Protein AF-A0A943XQ08-F1 (afdb_monomer_lite)

pLDDT: mean 91.24, std 6.82, range [48.66, 97.06]

Structure (mmCIF, N/CA/C/O backbone):
data_AF-A0A943XQ08-F1
#
_entry.id   AF-A0A943XQ08-F1
#
loop_
_atom_site.group_PDB
_atom_site.id
_atom_site.type_symbol
_atom_site.label_atom_id
_atom_site.label_alt_id
_atom_site.label_comp_id
_atom_site.label_asym_id
_atom_site.label_entity_id
_atom_site.label_seq_id
_atom_site.pdbx_PDB_ins_code
_atom_site.Cartn_x
_atom_site.Cartn_y
_atom_site.Cartn_z
_atom_site.occupancy
_atom_site.B_iso_or_equiv
_atom_site.auth_seq_id
_atom_site.auth_comp_id
_atom_site.auth_asym_id
_atom_site.auth_atom_id
_atom_site.pdbx_PDB_model_num
ATOM 1 N N . MET A 1 1 ? 4.035 9.424 11.239 1.00 79.06 1 MET A N 1
ATOM 2 C CA . MET A 1 1 ? 2.784 8.670 11.002 1.00 79.06 1 MET A CA 1
ATOM 3 C C . MET A 1 1 ? 1.845 8.907 12.170 1.00 79.06 1 MET A C 1
ATOM 5 O O . MET A 1 1 ? 2.323 8.972 13.298 1.00 79.06 1 MET A O 1
ATOM 9 N N . ILE A 1 2 ? 0.545 9.015 11.916 1.00 90.81 2 ILE A N 1
ATOM 10 C CA . ILE A 1 2 ? -0.483 9.252 12.936 1.00 90.81 2 ILE A CA 1
ATOM 11 C C . ILE A 1 2 ? -1.191 7.929 13.254 1.00 90.81 2 ILE A C 1
ATOM 13 O O . ILE A 1 2 ? -1.476 7.138 12.355 1.00 90.81 2 ILE A O 1
ATOM 17 N N . LYS A 1 3 ? -1.456 7.662 14.536 1.00 91.94 3 LYS A N 1
ATOM 18 C CA . LYS A 1 3 ? -2.214 6.473 14.940 1.00 91.94 3 LYS A CA 1
ATOM 19 C C . LYS A 1 3 ? -3.679 6.646 14.542 1.00 91.94 3 LYS A C 1
ATOM 21 O O . LYS A 1 3 ? -4.281 7.658 14.885 1.00 91.94 3 LYS A O 1
ATOM 26 N N . ILE A 1 4 ? -4.253 5.645 13.886 1.00 94.12 4 ILE A N 1
ATOM 27 C CA . ILE A 1 4 ? -5.677 5.575 13.545 1.00 94.12 4 ILE A CA 1
ATOM 28 C C . ILE A 1 4 ? -6.251 4.235 14.016 1.00 94.12 4 ILE A C 1
ATOM 30 O O . ILE A 1 4 ? -5.532 3.235 14.100 1.00 94.12 4 ILE A O 1
ATOM 34 N N . SER A 1 5 ? -7.535 4.195 14.370 1.00 91.75 5 SER A N 1
ATOM 35 C CA . SER A 1 5 ? -8.198 2.928 14.695 1.00 91.75 5 SER A CA 1
ATOM 36 C C . SER A 1 5 ? -8.616 2.178 13.428 1.00 91.75 5 SER A C 1
ATOM 38 O O . SER A 1 5 ? -8.962 2.786 12.418 1.00 91.75 5 SER A O 1
ATOM 40 N N . ALA A 1 6 ? -8.654 0.844 13.490 1.00 89.88 6 ALA A N 1
ATOM 41 C CA . ALA A 1 6 ? -9.169 0.026 12.390 1.00 89.88 6 ALA A CA 1
ATOM 42 C C . ALA A 1 6 ? -10.625 0.382 12.033 1.00 89.88 6 ALA A C 1
ATOM 44 O O . ALA A 1 6 ? -11.005 0.327 10.868 1.00 89.88 6 ALA A O 1
ATOM 45 N N . LYS A 1 7 ? -11.426 0.775 13.036 1.00 91.56 7 LYS A N 1
ATOM 46 C CA . LYS A 1 7 ? -12.802 1.239 12.841 1.00 91.56 7 LYS A CA 1
ATOM 47 C C . LYS A 1 7 ? -12.842 2.500 11.973 1.00 91.56 7 LYS A C 1
ATOM 49 O O . LYS A 1 7 ? -13.515 2.489 10.953 1.00 91.56 7 LYS A O 1
ATOM 54 N N . GLN A 1 8 ? -12.051 3.519 12.314 1.00 93.81 8 GLN A N 1
ATOM 55 C CA . GLN A 1 8 ? -11.973 4.752 11.524 1.00 93.81 8 GLN A CA 1
ATOM 56 C C . GLN A 1 8 ? -11.499 4.491 10.093 1.00 93.81 8 GLN A C 1
ATOM 58 O O . GLN A 1 8 ? -12.051 5.058 9.164 1.00 93.81 8 GLN A O 1
ATOM 63 N N . VAL A 1 9 ? -10.519 3.605 9.885 1.00 92.44 9 VAL A N 1
ATOM 64 C CA . VAL A 1 9 ? -10.083 3.247 8.521 1.00 92.44 9 VAL A CA 1
ATOM 65 C C . VAL A 1 9 ? -11.250 2.650 7.722 1.00 92.44 9 VAL A C 1
ATOM 67 O O . VAL A 1 9 ? -11.487 3.066 6.594 1.00 92.44 9 VAL A O 1
ATOM 70 N N . LYS A 1 10 ? -12.011 1.723 8.316 1.00 92.19 10 LYS A N 1
ATOM 71 C CA . LYS A 1 10 ? -13.184 1.096 7.681 1.00 92.19 10 LYS A CA 1
ATOM 72 C C . LYS A 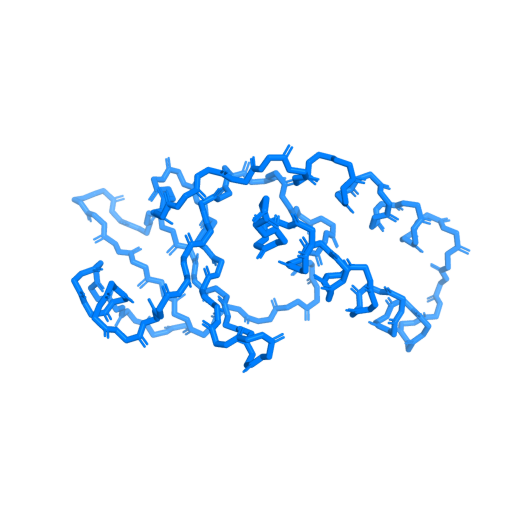1 10 ? -14.329 2.066 7.395 1.00 92.19 10 LYS A C 1
ATOM 74 O O . LYS A 1 10 ? -15.047 1.861 6.428 1.00 92.19 10 LYS A O 1
ATOM 79 N N . GLU A 1 11 ? -14.504 3.090 8.224 1.00 94.19 11 GLU A N 1
ATOM 80 C CA . GLU A 1 11 ? -15.536 4.118 8.033 1.00 94.19 11 GLU A CA 1
ATOM 81 C C . GLU A 1 11 ? -15.121 5.179 7.000 1.00 94.19 11 GLU A C 1
ATOM 83 O O . GLU A 1 11 ? -15.970 5.691 6.278 1.00 94.19 11 GLU A O 1
ATOM 88 N N . THR A 1 12 ? -13.826 5.500 6.907 1.00 93.69 12 THR A N 1
ATOM 89 C CA . THR A 1 12 ? -13.313 6.554 6.017 1.00 93.69 12 THR A CA 1
ATOM 90 C C . THR A 1 12 ? -13.068 6.072 4.588 1.00 93.69 12 THR A C 1
ATOM 92 O O . THR A 1 12 ? -13.315 6.818 3.642 1.00 93.69 12 THR A O 1
ATOM 95 N N . PHE A 1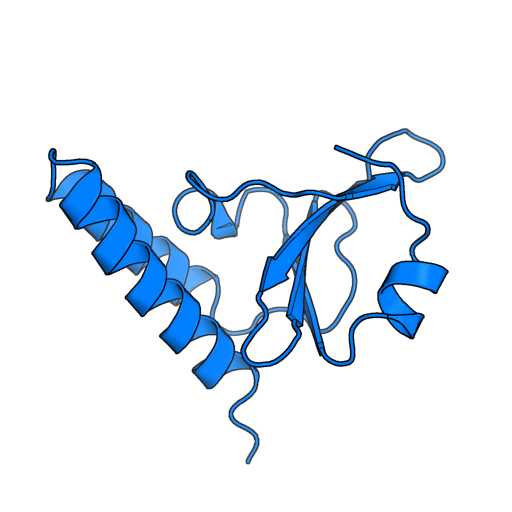 13 ? -12.529 4.862 4.410 1.00 94.06 13 PHE A N 1
ATOM 96 C CA . PHE A 1 13 ? -12.078 4.391 3.100 1.00 94.06 13 PHE A CA 1
ATOM 97 C C . PHE A 1 13 ? -13.073 3.386 2.511 1.00 94.06 13 PHE A C 1
AT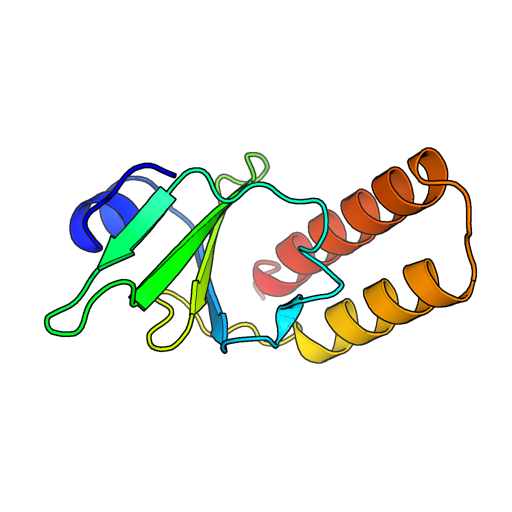OM 99 O O . PHE A 1 13 ? -13.227 2.299 3.069 1.00 94.06 13 PHE A O 1
ATOM 106 N N . PRO A 1 14 ? -13.704 3.689 1.359 1.00 92.19 14 PRO A N 1
ATOM 107 C CA . PRO A 1 14 ? -14.662 2.780 0.729 1.00 92.19 14 PRO A CA 1
ATOM 108 C C . PRO A 1 14 ? -13.988 1.515 0.189 1.00 92.19 14 PRO A C 1
ATOM 110 O O . PRO A 1 14 ? -14.628 0.476 0.052 1.00 92.19 14 PRO A O 1
ATOM 113 N N . ARG A 1 15 ? -12.689 1.597 -0.119 1.00 94.25 15 ARG A N 1
ATOM 114 C CA . ARG A 1 15 ? -11.875 0.483 -0.598 1.00 94.25 15 ARG A CA 1
ATOM 115 C C . ARG A 1 15 ? -10.669 0.319 0.304 1.00 94.25 15 ARG A C 1
ATOM 117 O O . ARG A 1 15 ? -9.924 1.271 0.541 1.00 94.25 15 ARG A O 1
ATOM 124 N N . ILE A 1 16 ? -10.475 -0.897 0.800 1.00 95.38 16 ILE A N 1
ATOM 125 C CA . ILE A 1 16 ? -9.337 -1.231 1.649 1.00 95.38 16 ILE A CA 1
ATOM 126 C C . ILE A 1 16 ? -8.710 -2.510 1.124 1.00 95.38 16 ILE A C 1
ATOM 128 O O . ILE A 1 16 ? -9.366 -3.551 1.082 1.00 95.38 16 ILE A O 1
ATOM 132 N N . LEU A 1 17 ? -7.439 -2.422 0.750 1.00 95.44 17 LEU A N 1
ATOM 133 C CA . LEU A 1 17 ? -6.652 -3.534 0.248 1.00 95.44 17 LEU A CA 1
ATOM 134 C C . LEU A 1 17 ? -5.678 -4.008 1.329 1.00 95.44 17 LEU A C 1
ATOM 136 O O . LEU A 1 17 ? -4.864 -3.231 1.828 1.00 95.44 17 LEU A O 1
ATOM 140 N N . ALA A 1 18 ? -5.755 -5.285 1.676 1.00 96.25 18 ALA A N 1
ATOM 141 C CA . ALA A 1 18 ? -4.864 -5.949 2.608 1.00 96.25 18 ALA A CA 1
ATOM 142 C C . ALA A 1 18 ? -3.665 -6.537 1.860 1.00 96.25 18 ALA A C 1
ATOM 144 O O . ALA A 1 18 ? -3.816 -7.380 0.970 1.00 96.25 18 ALA A O 1
ATOM 145 N N . VAL A 1 19 ? -2.468 -6.123 2.268 1.00 95.81 19 VAL A N 1
ATOM 146 C CA . VAL A 1 19 ? -1.196 -6.584 1.713 1.00 95.81 19 VAL A CA 1
ATOM 147 C C . VAL A 1 19 ? -0.306 -7.096 2.849 1.00 95.81 19 VAL A C 1
ATOM 149 O O . VAL A 1 19 ? -0.080 -6.370 3.820 1.00 95.81 19 VAL A O 1
ATOM 152 N N . PRO A 1 20 ? 0.208 -8.335 2.773 1.00 92.50 20 PRO A N 1
ATOM 153 C CA . PRO A 1 20 ? 1.094 -8.871 3.800 1.00 92.50 20 PRO A CA 1
ATOM 154 C C . PRO A 1 20 ? 2.364 -8.038 3.999 1.00 92.50 20 PRO A C 1
ATOM 156 O O . PRO A 1 20 ? 2.799 -7.290 3.119 1.00 92.50 20 PRO A O 1
ATOM 159 N N . TYR A 1 21 ? 2.985 -8.194 5.167 1.00 88.50 21 TYR A N 1
ATOM 160 C CA . TYR A 1 21 ? 4.266 -7.566 5.466 1.00 88.50 21 TYR A CA 1
ATOM 161 C C . TYR A 1 21 ? 5.305 -7.885 4.378 1.00 88.50 21 TYR A C 1
ATOM 163 O O . TYR A 1 21 ? 5.414 -9.021 3.926 1.00 88.50 21 TYR A O 1
ATOM 171 N N . CYS A 1 22 ? 6.038 -6.857 3.945 1.00 88.81 22 CYS A N 1
ATOM 172 C CA . CYS A 1 22 ? 7.021 -6.889 2.853 1.00 88.81 22 CYS A CA 1
ATOM 173 C C . CYS A 1 22 ? 6.521 -7.289 1.450 1.00 88.81 22 CYS A C 1
ATOM 175 O O . CYS A 1 22 ? 7.312 -7.213 0.517 1.00 88.81 22 CYS A O 1
ATOM 177 N N . ALA A 1 23 ? 5.243 -7.623 1.246 1.00 93.12 23 ALA A N 1
ATOM 178 C CA . ALA A 1 23 ? 4.759 -8.080 -0.064 1.00 93.12 23 ALA A CA 1
ATOM 179 C C . ALA A 1 23 ? 4.706 -6.980 -1.146 1.00 93.12 23 ALA A C 1
ATOM 181 O O . ALA A 1 23 ? 4.697 -7.292 -2.326 1.00 93.12 23 ALA A O 1
ATOM 182 N N . ALA A 1 24 ? 4.690 -5.698 -0.764 1.00 93.69 24 ALA A N 1
ATOM 183 C CA . ALA A 1 24 ? 4.689 -4.552 -1.686 1.00 93.69 24 ALA A CA 1
ATOM 184 C C . ALA A 1 24 ? 5.854 -3.583 -1.407 1.00 93.69 24 ALA A C 1
ATOM 186 O O . ALA A 1 24 ? 5.691 -2.359 -1.455 1.00 93.69 24 ALA A O 1
ATOM 187 N N . GLN A 1 25 ? 7.009 -4.113 -0.991 1.00 94.00 25 GLN A N 1
ATOM 188 C CA . GLN A 1 25 ? 8.132 -3.302 -0.523 1.00 94.00 25 GLN A CA 1
ATOM 189 C C . GLN A 1 25 ? 8.696 -2.404 -1.627 1.00 94.00 25 GLN A C 1
ATOM 191 O O . GLN A 1 25 ? 8.923 -1.222 -1.374 1.00 94.00 25 GLN A O 1
ATOM 196 N N . ASN A 1 26 ? 8.911 -2.932 -2.832 1.00 95.12 26 ASN A N 1
ATOM 197 C CA . ASN A 1 26 ? 9.411 -2.173 -3.977 1.00 95.12 26 ASN A CA 1
ATOM 198 C C . ASN A 1 26 ? 8.333 -1.250 -4.538 1.00 95.12 26 ASN A C 1
ATOM 200 O O . ASN A 1 26 ? 8.627 -0.103 -4.891 1.00 95.12 26 ASN A O 1
ATOM 204 N N . LEU A 1 27 ? 7.089 -1.728 -4.562 1.00 94.25 27 LEU A N 1
ATOM 205 C CA . LEU A 1 27 ? 5.937 -0.987 -5.057 1.00 94.25 27 LEU A CA 1
ATOM 206 C C . LEU A 1 27 ? 5.659 0.272 -4.221 1.00 94.25 27 LEU A C 1
ATOM 208 O O . LEU A 1 27 ? 5.366 1.332 -4.770 1.00 94.25 27 LEU A O 1
ATOM 212 N N . LEU A 1 28 ? 5.803 0.190 -2.895 1.00 93.38 28 LEU A N 1
ATOM 213 C CA . LEU A 1 28 ? 5.493 1.285 -1.967 1.00 93.38 28 LEU A CA 1
ATOM 214 C C . LEU A 1 28 ? 6.731 2.007 -1.413 1.00 93.38 28 LEU A C 1
ATOM 216 O O . LEU A 1 28 ? 6.589 2.875 -0.551 1.00 93.38 28 LEU A O 1
ATOM 220 N N . ARG A 1 29 ? 7.939 1.705 -1.905 1.00 89.75 29 ARG A N 1
ATOM 221 C CA . ARG A 1 29 ? 9.217 2.198 -1.351 1.00 89.75 29 ARG A CA 1
ATOM 222 C C . ARG A 1 29 ? 9.332 3.725 -1.256 1.00 89.75 29 ARG A C 1
ATOM 224 O O . ARG A 1 29 ? 9.939 4.226 -0.317 1.00 89.75 29 ARG A O 1
ATOM 231 N N . PHE A 1 30 ? 8.739 4.460 -2.198 1.00 88.12 30 PHE A N 1
ATOM 232 C CA . PHE A 1 30 ? 8.694 5.933 -2.200 1.00 88.12 30 PHE A CA 1
ATOM 233 C C . PHE A 1 30 ? 7.358 6.517 -1.739 1.00 88.12 30 PHE A C 1
ATOM 235 O O . PHE A 1 30 ? 7.109 7.717 -1.868 1.00 88.12 30 PHE A O 1
ATOM 242 N N . ARG A 1 31 ? 6.469 5.682 -1.205 1.00 90.12 31 ARG A N 1
ATOM 243 C CA . ARG A 1 31 ? 5.194 6.140 -0.675 1.00 90.12 31 ARG A CA 1
ATOM 244 C C . ARG A 1 31 ? 5.315 6.397 0.816 1.00 90.12 31 ARG A C 1
ATOM 246 O O . ARG A 1 31 ? 5.893 5.619 1.571 1.00 90.12 31 ARG A O 1
ATOM 253 N N . PHE A 1 32 ? 4.723 7.502 1.242 1.00 89.75 32 PHE A N 1
ATOM 254 C CA . PHE A 1 32 ? 4.546 7.792 2.651 1.00 89.75 32 PHE A CA 1
ATOM 255 C C . PHE A 1 32 ? 3.225 7.183 3.119 1.00 89.75 32 PHE A C 1
ATOM 257 O O . PHE A 1 32 ? 2.181 7.427 2.520 1.00 89.75 32 PHE A O 1
ATOM 264 N N . ALA A 1 33 ? 3.271 6.402 4.196 1.00 90.81 33 ALA A N 1
ATOM 265 C CA . ALA A 1 33 ? 2.075 5.949 4.891 1.00 90.81 33 ALA A CA 1
ATOM 266 C C . ALA A 1 33 ? 1.700 6.993 5.959 1.00 90.81 33 ALA A C 1
ATOM 268 O O . ALA A 1 33 ? 2.382 7.074 6.987 1.00 90.81 33 ALA A O 1
ATOM 269 N N . PRO A 1 34 ? 0.650 7.810 5.763 1.00 91.69 34 PRO A N 1
ATOM 270 C CA . PRO A 1 34 ? 0.276 8.831 6.739 1.00 91.69 34 PRO A CA 1
ATOM 271 C C . PRO A 1 34 ? -0.186 8.236 8.069 1.00 91.69 34 PRO A C 1
ATOM 273 O O . PRO A 1 34 ? 0.102 8.815 9.124 1.00 91.69 34 PRO A O 1
ATOM 276 N N . TYR A 1 35 ? -0.821 7.060 8.042 1.00 93.88 35 TYR A N 1
ATOM 277 C CA . TYR A 1 35 ? -1.418 6.453 9.227 1.00 93.88 35 TYR A CA 1
ATOM 278 C C . TYR A 1 35 ? -0.861 5.071 9.547 1.00 93.88 35 TYR A C 1
ATOM 280 O O . TYR A 1 35 ? -0.317 4.371 8.693 1.00 93.88 35 TYR A O 1
ATOM 288 N N . TYR A 1 36 ? -1.016 4.659 10.800 1.00 93.38 36 TYR A N 1
ATOM 289 C CA . TYR A 1 36 ? -0.822 3.275 11.217 1.00 93.38 36 TYR A CA 1
ATOM 290 C C . TYR A 1 36 ? -1.904 2.841 12.193 1.00 93.38 36 TYR A C 1
ATOM 292 O O . TYR A 1 36 ? -2.426 3.644 12.966 1.00 93.38 36 TYR A O 1
ATOM 300 N N . THR A 1 37 ? -2.177 1.545 12.195 1.00 90.75 37 THR A N 1
ATOM 301 C CA . THR A 1 37 ? -2.976 0.892 13.227 1.00 90.75 37 THR A CA 1
ATOM 302 C C . THR A 1 37 ? -2.054 0.179 14.211 1.00 90.75 37 THR A C 1
ATOM 304 O O . THR A 1 37 ? -0.922 -0.188 13.879 1.00 90.75 37 THR A O 1
ATOM 307 N N . ALA A 1 38 ? -2.504 0.060 15.458 1.00 87.94 38 ALA A N 1
ATOM 308 C CA . ALA A 1 38 ? -1.772 -0.631 16.508 1.00 87.94 38 ALA A CA 1
ATOM 309 C C . ALA A 1 38 ? -2.707 -1.575 17.261 1.00 87.94 38 ALA A C 1
ATOM 311 O O . ALA A 1 38 ? -3.839 -1.202 17.579 1.00 87.94 38 ALA A O 1
ATOM 312 N N . GLY A 1 39 ? -2.208 -2.773 17.540 1.00 79.62 39 GLY A N 1
ATOM 313 C CA . GLY A 1 39 ? -2.853 -3.804 18.341 1.00 79.62 39 GLY A CA 1
ATOM 314 C C . GLY A 1 39 ? -2.241 -3.881 19.738 1.00 79.62 39 GLY A C 1
ATOM 315 O O . GLY A 1 39 ? -1.515 -2.980 20.166 1.00 79.62 39 GLY A O 1
ATOM 316 N N . LYS A 1 40 ? -2.509 -4.983 20.448 1.00 76.25 40 LYS A N 1
ATOM 317 C CA . LYS A 1 40 ? -1.975 -5.215 21.804 1.00 76.25 40 LYS A CA 1
ATOM 318 C C . LYS A 1 40 ? -0.442 -5.184 21.859 1.00 76.25 40 LYS A C 1
ATOM 320 O O . LYS A 1 40 ? 0.108 -4.695 22.836 1.00 76.25 40 LYS A O 1
ATOM 325 N N . ASN A 1 41 ? 0.222 -5.642 20.797 1.00 73.81 41 ASN A N 1
ATOM 326 C CA . ASN A 1 41 ? 1.678 -5.816 20.747 1.00 73.81 41 ASN A CA 1
ATOM 327 C C . ASN A 1 41 ? 2.397 -4.712 19.946 1.00 73.81 41 ASN A C 1
ATOM 329 O O . ASN A 1 41 ? 3.525 -4.904 19.500 1.00 73.81 41 ASN A O 1
ATOM 333 N N . GLY A 1 42 ? 1.757 -3.555 19.743 1.00 78.69 42 GLY A N 1
ATOM 334 C CA . GLY A 1 42 ? 2.346 -2.422 19.024 1.00 78.69 42 GLY A CA 1
ATOM 335 C C . GLY A 1 42 ? 1.804 -2.245 17.605 1.00 78.69 42 GLY A C 1
ATOM 336 O O . GLY A 1 42 ? 0.640 -2.538 17.335 1.00 78.69 42 GLY A O 1
ATOM 337 N N . LYS A 1 43 ? 2.618 -1.673 16.707 1.00 78.31 43 LYS A N 1
ATOM 338 C CA . LYS A 1 43 ? 2.202 -1.321 15.339 1.00 78.31 43 LYS A CA 1
ATOM 339 C C . LYS A 1 43 ? 1.891 -2.585 14.537 1.00 78.31 43 LYS A C 1
ATOM 341 O O . LYS A 1 43 ? 2.774 -3.406 14.316 1.00 78.31 43 LYS A O 1
ATOM 346 N N . THR A 1 44 ? 0.657 -2.693 14.061 1.00 83.19 44 THR A N 1
ATOM 347 C CA . THR A 1 44 ? 0.177 -3.855 13.307 1.00 83.19 44 THR A CA 1
ATOM 348 C C . THR A 1 44 ? 0.312 -3.629 11.814 1.00 83.19 44 THR A C 1
ATOM 350 O O . THR A 1 44 ? 0.914 -4.457 11.130 1.00 83.19 44 THR A O 1
ATOM 353 N N . SER A 1 45 ? -0.168 -2.476 11.330 1.00 85.75 45 SER A N 1
ATOM 354 C CA . SER A 1 45 ? -0.188 -2.163 9.900 1.00 85.75 45 SER A CA 1
ATOM 355 C C . SER A 1 45 ? -0.011 -0.675 9.604 1.00 85.75 45 SER A C 1
ATOM 357 O O . SER A 1 45 ? -0.601 0.176 10.273 1.00 85.75 45 SER A O 1
ATOM 359 N N . GLY A 1 46 ? 0.792 -0.348 8.591 1.00 92.75 46 GLY A N 1
ATOM 360 C CA . GLY A 1 46 ? 0.815 0.961 7.943 1.00 92.75 46 GLY A CA 1
ATOM 361 C C . GLY A 1 46 ? -0.352 1.103 6.968 1.00 92.75 46 GLY A C 1
ATOM 362 O O . GLY A 1 46 ? -0.772 0.126 6.354 1.00 92.75 46 GLY A O 1
ATOM 363 N N . ILE A 1 47 ? -0.888 2.314 6.851 1.00 94.31 47 ILE A N 1
ATOM 364 C CA . ILE A 1 47 ? -1.993 2.641 5.951 1.00 94.31 47 ILE A CA 1
ATOM 365 C C . ILE A 1 47 ? -1.495 3.682 4.953 1.00 94.31 47 ILE A C 1
ATOM 367 O O . ILE A 1 47 ? -1.166 4.813 5.327 1.00 94.31 47 ILE A O 1
ATOM 371 N N . TYR A 1 48 ? -1.434 3.278 3.692 1.00 95.12 48 TYR A N 1
ATOM 372 C CA . TYR A 1 48 ? -1.157 4.134 2.546 1.00 95.12 48 TYR A CA 1
ATOM 373 C C . TYR A 1 48 ? -2.481 4.588 1.946 1.00 95.12 48 TYR A C 1
ATOM 375 O O . TYR A 1 48 ? -3.428 3.807 1.909 1.00 95.12 48 TYR A O 1
ATOM 383 N N . VAL A 1 49 ? -2.548 5.835 1.488 1.00 94.38 49 VAL A N 1
ATOM 384 C CA . VAL A 1 49 ? -3.776 6.433 0.957 1.00 94.38 49 VAL A CA 1
ATOM 385 C C . VAL A 1 49 ? -3.564 6.818 -0.498 1.00 94.38 49 VAL A C 1
ATOM 387 O O . VAL A 1 49 ? -2.535 7.401 -0.841 1.00 94.38 49 VAL A O 1
ATOM 390 N N . PHE A 1 50 ? -4.539 6.473 -1.332 1.00 92.19 50 PHE A N 1
ATOM 391 C CA . PHE A 1 50 ? -4.597 6.805 -2.750 1.00 92.19 50 PHE A CA 1
ATOM 392 C C . PHE A 1 50 ? -5.967 7.404 -3.056 1.00 92.19 50 PHE A C 1
ATOM 394 O O . PHE A 1 50 ? -6.972 6.857 -2.616 1.00 92.19 50 PHE A O 1
ATOM 401 N N . ASP A 1 51 ? -6.017 8.512 -3.793 1.00 86.38 51 ASP A N 1
ATOM 402 C CA . ASP A 1 51 ? -7.243 9.317 -3.905 1.00 86.38 51 ASP A CA 1
ATOM 403 C C . ASP A 1 51 ? -8.153 8.927 -5.085 1.00 86.38 51 ASP A C 1
ATOM 405 O O . ASP A 1 51 ? -9.325 9.298 -5.108 1.00 86.38 51 ASP A O 1
ATOM 409 N N . LEU A 1 52 ? -7.654 8.164 -6.066 1.00 76.38 52 LEU A N 1
ATOM 410 C CA . LEU A 1 52 ? -8.377 7.860 -7.308 1.00 76.38 52 LEU A CA 1
ATOM 411 C C . LEU A 1 52 ? -8.330 6.362 -7.663 1.00 76.38 52 LEU A C 1
ATOM 413 O O . LEU A 1 52 ? -7.387 5.929 -8.330 1.00 76.38 52 LEU A O 1
ATOM 417 N N . PRO A 1 53 ? -9.349 5.570 -7.272 1.00 79.31 53 PRO A N 1
ATOM 418 C CA . PRO A 1 53 ? -10.415 5.901 -6.313 1.00 79.31 53 PRO A CA 1
ATOM 419 C C . PRO A 1 53 ? -9.887 5.934 -4.872 1.00 79.31 53 PRO A C 1
ATOM 421 O O . PRO A 1 53 ? -8.852 5.327 -4.595 1.00 79.31 53 PRO A O 1
ATOM 424 N N . LEU A 1 54 ? -10.617 6.589 -3.956 1.00 90.88 54 LEU A N 1
ATOM 425 C CA . LEU A 1 54 ? -10.247 6.686 -2.539 1.00 90.88 54 LEU A CA 1
ATOM 426 C C . LEU A 1 54 ? -10.043 5.289 -1.928 1.00 90.88 54 LEU A C 1
ATOM 428 O O . LEU A 1 54 ? -10.998 4.571 -1.631 1.00 90.88 54 LEU A O 1
ATOM 432 N N . THR A 1 55 ? -8.781 4.911 -1.758 1.00 94.12 55 THR A N 1
ATOM 433 C CA . THR A 1 55 ? -8.348 3.560 -1.407 1.00 94.12 55 THR A CA 1
ATOM 434 C C . THR A 1 55 ? -7.299 3.625 -0.311 1.00 94.12 55 THR A C 1
ATOM 436 O O . THR A 1 55 ? -6.294 4.330 -0.428 1.00 94.12 55 THR A O 1
ATOM 439 N N . ALA A 1 56 ? -7.500 2.829 0.735 1.00 95.38 56 ALA A N 1
ATOM 440 C CA . ALA A 1 56 ? -6.469 2.534 1.714 1.00 95.38 56 ALA A CA 1
ATOM 441 C C . ALA A 1 56 ? -5.763 1.219 1.364 1.00 95.38 56 ALA A C 1
ATOM 443 O O . ALA A 1 56 ? -6.404 0.182 1.223 1.00 95.38 56 ALA A O 1
ATOM 444 N N . VAL A 1 57 ? -4.435 1.232 1.292 1.00 95.69 57 VAL A N 1
ATOM 445 C CA . VAL A 1 57 ? -3.629 0.005 1.259 1.00 95.69 57 VAL A CA 1
ATOM 446 C C . VAL A 1 57 ? -3.060 -0.220 2.654 1.00 95.69 57 VAL A C 1
ATOM 448 O O . VAL A 1 57 ? -2.245 0.563 3.147 1.00 95.69 57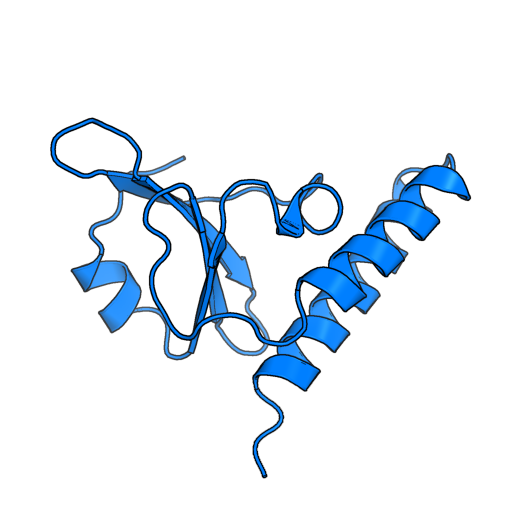 VAL A O 1
ATOM 451 N N . SER A 1 58 ? -3.519 -1.283 3.306 1.00 95.44 58 SER A N 1
ATOM 452 C CA . SER A 1 58 ? -3.066 -1.706 4.624 1.00 95.44 58 SER A CA 1
ATOM 453 C C . SER A 1 58 ? -1.947 -2.732 4.480 1.00 95.44 58 SER A C 1
ATOM 455 O O . SER A 1 58 ? -2.179 -3.831 3.982 1.00 95.44 58 SER A O 1
ATOM 457 N N . THR A 1 59 ? -0.743 -2.381 4.933 1.00 94.25 59 THR A N 1
ATOM 458 C CA . THR A 1 59 ? 0.427 -3.269 4.905 1.00 94.25 59 THR A CA 1
ATOM 459 C C . THR A 1 59 ? 0.912 -3.570 6.312 1.00 94.25 59 THR A C 1
ATOM 461 O O . THR A 1 59 ? 1.031 -2.659 7.131 1.00 94.25 59 THR A O 1
ATOM 464 N N . GLY A 1 60 ? 1.221 -4.825 6.629 1.00 89.44 60 GLY A N 1
ATOM 465 C CA . GLY A 1 60 ? 1.690 -5.157 7.973 1.00 89.44 60 GLY A CA 1
ATOM 466 C C . GLY A 1 60 ? 1.577 -6.623 8.341 1.00 89.44 60 GLY A C 1
ATOM 467 O O . GLY A 1 60 ? 1.343 -7.474 7.486 1.00 89.44 60 GLY A O 1
ATOM 468 N N . TYR A 1 61 ? 1.748 -6.899 9.631 1.00 87.81 61 TYR A N 1
ATOM 469 C CA . TYR A 1 61 ? 1.579 -8.240 10.194 1.00 87.81 61 TYR A CA 1
ATOM 470 C C . TYR A 1 61 ? 0.102 -8.633 10.296 1.00 87.81 61 TYR A C 1
ATOM 472 O O . TYR A 1 61 ? -0.231 -9.806 10.173 1.00 87.81 61 TYR A O 1
ATOM 480 N N . GLU A 1 62 ? -0.783 -7.647 10.467 1.00 88.12 62 GLU A N 1
ATOM 481 C CA . GLU A 1 62 ? -2.236 -7.839 10.522 1.00 88.12 62 GLU A CA 1
ATOM 482 C C . GLU A 1 62 ? -2.926 -6.824 9.589 1.00 88.12 62 GLU A C 1
ATOM 484 O O . GLU A 1 62 ? -3.546 -5.854 10.050 1.00 88.12 62 GLU A O 1
ATOM 489 N N . PRO A 1 63 ? -2.743 -6.954 8.261 1.00 91.38 63 PRO A N 1
ATOM 490 C CA . PRO A 1 63 ? -3.334 -6.036 7.297 1.00 91.38 63 PRO A CA 1
ATOM 491 C C . PRO A 1 63 ? -4.854 -6.222 7.254 1.00 91.38 63 PRO A C 1
ATOM 493 O O . PRO A 1 63 ? -5.372 -7.320 7.450 1.00 91.38 63 PR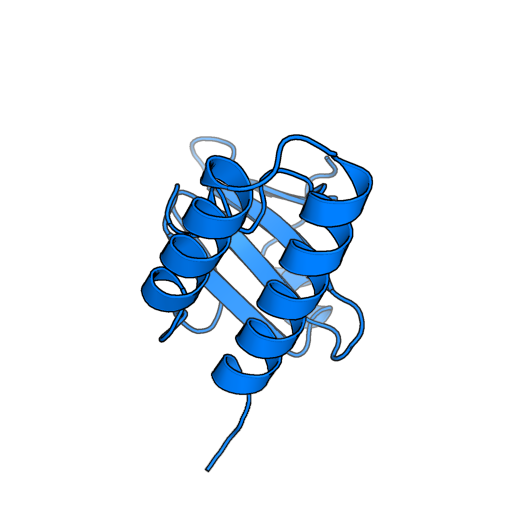O A O 1
ATOM 496 N N . MET A 1 64 ? -5.580 -5.137 6.995 1.00 92.12 64 MET A N 1
ATOM 497 C CA . MET A 1 64 ? -7.045 -5.143 6.942 1.00 92.12 64 MET A CA 1
ATOM 498 C C . MET A 1 64 ? -7.568 -4.847 5.542 1.00 92.12 64 MET A C 1
ATOM 500 O O . MET A 1 64 ? -6.921 -4.130 4.786 1.00 92.12 64 MET A O 1
ATOM 504 N N . GLY A 1 65 ? -8.759 -5.362 5.232 1.00 92.38 65 GLY A N 1
ATOM 505 C CA . GLY A 1 65 ? -9.419 -5.179 3.939 1.00 92.38 65 GLY A CA 1
ATOM 506 C C . GLY A 1 65 ? -9.444 -6.452 3.095 1.00 92.38 65 GLY A C 1
ATOM 507 O O . GLY A 1 65 ? -9.206 -7.551 3.597 1.00 92.38 65 GLY A O 1
ATOM 508 N N . GLN A 1 66 ? -9.749 -6.293 1.811 1.00 94.19 66 GLN A N 1
ATOM 509 C CA . GLN A 1 66 ? -9.722 -7.369 0.825 1.00 94.19 66 GLN A CA 1
ATOM 510 C C . GLN A 1 66 ? -8.276 -7.783 0.554 1.00 94.19 66 GLN A C 1
ATOM 512 O O . GLN A 1 66 ? -7.437 -6.932 0.274 1.00 94.19 66 GLN A O 1
ATOM 517 N N . LYS A 1 67 ? -7.967 -9.082 0.606 1.00 94.56 67 LYS A N 1
ATOM 518 C CA . LYS A 1 67 ? -6.626 -9.571 0.261 1.00 94.56 67 LYS A CA 1
ATOM 519 C C . LYS A 1 67 ? -6.307 -9.232 -1.197 1.00 94.56 67 LYS A C 1
ATOM 521 O O . LYS A 1 67 ? -7.078 -9.588 -2.086 1.00 94.56 67 LYS A O 1
ATOM 526 N N . SER A 1 68 ? -5.168 -8.580 -1.422 1.00 94.44 68 SER A N 1
ATOM 527 C CA . SER A 1 68 ? -4.683 -8.296 -2.772 1.00 94.44 68 SER A CA 1
ATOM 528 C C . SER A 1 68 ? -4.457 -9.587 -3.558 1.00 94.44 68 SER A C 1
ATOM 530 O O . SER A 1 68 ? -3.842 -10.531 -3.055 1.00 94.44 68 SER A O 1
ATOM 532 N N . ARG A 1 69 ? -4.975 -9.615 -4.788 1.00 94.50 69 ARG A N 1
ATOM 533 C CA . ARG A 1 69 ? -4.874 -10.747 -5.722 1.00 94.50 69 ARG A CA 1
ATOM 534 C C . ARG A 1 69 ? -3.637 -10.659 -6.609 1.00 94.50 69 ARG A C 1
ATOM 536 O O . ARG A 1 69 ? -3.113 -11.681 -7.037 1.00 94.50 69 ARG A O 1
ATOM 543 N N . PHE A 1 70 ? -3.176 -9.442 -6.874 1.00 95.38 70 PHE A N 1
ATOM 544 C CA . PHE A 1 70 ? -2.164 -9.152 -7.880 1.00 95.38 70 PHE A CA 1
ATOM 545 C C . PHE A 1 70 ? -0.897 -8.517 -7.301 1.00 95.38 70 PHE A C 1
ATOM 547 O O . PHE A 1 70 ? -0.007 -8.174 -8.078 1.00 95.38 70 PHE A O 1
ATOM 554 N N . VAL A 1 71 ? -0.771 -8.369 -5.974 1.00 95.50 71 VAL A N 1
ATOM 555 C CA . VAL A 1 71 ? 0.405 -7.719 -5.364 1.00 95.50 71 VAL A CA 1
ATOM 556 C C . VAL A 1 71 ? 1.721 -8.311 -5.863 1.00 95.50 71 VAL A C 1
ATOM 558 O O . VAL A 1 71 ? 2.591 -7.545 -6.256 1.00 95.50 71 VAL A O 1
ATOM 561 N N . ASP A 1 72 ? 1.846 -9.636 -5.962 1.00 95.81 72 ASP A N 1
ATOM 562 C CA . ASP A 1 72 ? 3.099 -10.286 -6.371 1.00 95.81 72 ASP A CA 1
ATOM 563 C C . ASP A 1 72 ? 3.507 -9.911 -7.807 1.00 95.81 72 ASP A C 1
ATOM 565 O O . ASP A 1 72 ? 4.670 -9.614 -8.085 1.00 95.81 72 ASP A O 1
ATOM 569 N N . LYS A 1 73 ? 2.528 -9.844 -8.722 1.00 96.44 73 LYS A N 1
ATOM 570 C CA . LYS A 1 73 ? 2.719 -9.412 -10.118 1.00 96.44 73 LYS A CA 1
ATOM 571 C C . LYS A 1 73 ? 3.242 -7.976 -10.178 1.00 96.44 73 LYS A C 1
ATOM 573 O O . LYS A 1 73 ? 4.163 -7.674 -10.937 1.00 96.44 73 LYS A O 1
ATOM 578 N N . TYR A 1 74 ? 2.642 -7.086 -9.395 1.00 96.62 74 TYR A N 1
ATOM 579 C CA . TYR A 1 74 ? 2.969 -5.663 -9.414 1.00 96.62 74 TYR A CA 1
ATOM 580 C C . TYR A 1 74 ? 4.233 -5.324 -8.618 1.00 96.62 74 TYR A C 1
ATOM 582 O O . TYR A 1 74 ? 4.964 -4.412 -9.000 1.00 96.62 74 TYR A O 1
ATOM 590 N N . GLU A 1 75 ? 4.543 -6.090 -7.578 1.00 97.06 75 GLU A N 1
ATOM 591 C CA . GLU A 1 75 ? 5.802 -6.016 -6.842 1.00 97.06 75 GLU A CA 1
ATOM 592 C C . GLU A 1 75 ? 6.986 -6.431 -7.724 1.00 97.06 75 GLU A C 1
ATOM 594 O O . GLU A 1 75 ? 8.005 -5.739 -7.743 1.00 97.06 75 GLU A O 1
ATOM 599 N N . ALA A 1 76 ? 6.843 -7.500 -8.517 1.00 97.00 76 ALA A N 1
ATOM 600 C CA . ALA A 1 76 ? 7.856 -7.904 -9.492 1.00 97.00 76 ALA A CA 1
ATOM 601 C C . ALA A 1 76 ? 8.094 -6.817 -10.558 1.00 97.00 76 ALA A C 1
ATOM 603 O O . ALA A 1 76 ? 9.239 -6.464 -10.839 1.00 97.00 76 ALA A O 1
ATOM 604 N N . ALA A 1 77 ? 7.020 -6.224 -11.091 1.00 96.62 77 ALA A N 1
ATOM 605 C CA . ALA A 1 77 ? 7.123 -5.107 -12.031 1.00 96.62 77 ALA A CA 1
ATOM 606 C C . ALA A 1 77 ? 7.800 -3.877 -11.398 1.00 96.62 77 ALA A C 1
ATOM 608 O O . ALA A 1 77 ? 8.638 -3.229 -12.024 1.00 96.62 77 ALA A O 1
ATOM 609 N N . ALA A 1 78 ? 7.478 -3.563 -10.139 1.00 96.44 78 ALA A N 1
ATOM 610 C CA . ALA A 1 78 ? 8.136 -2.487 -9.408 1.00 96.44 78 ALA A CA 1
ATOM 611 C C . ALA A 1 78 ? 9.629 -2.771 -9.218 1.00 96.44 78 ALA A C 1
ATOM 613 O O . ALA A 1 78 ? 10.448 -1.875 -9.417 1.00 96.44 78 ALA A O 1
ATOM 614 N N . LYS A 1 79 ? 9.998 -4.010 -8.878 1.00 96.56 79 LYS A N 1
ATOM 615 C CA . LYS A 1 79 ? 11.397 -4.422 -8.750 1.00 96.56 79 LYS A CA 1
ATOM 616 C C . LYS A 1 79 ? 12.181 -4.208 -10.049 1.00 96.56 79 LYS A C 1
ATOM 618 O O . LYS A 1 79 ? 13.267 -3.642 -9.996 1.00 96.56 79 LYS A O 1
ATOM 623 N N . GLU A 1 80 ? 11.623 -4.568 -11.202 1.00 96.62 80 GLU A N 1
ATOM 624 C CA . GLU A 1 80 ? 12.274 -4.331 -12.499 1.00 96.62 80 GLU A CA 1
ATOM 625 C C . GLU A 1 80 ? 12.517 -2.835 -12.762 1.00 96.62 80 GLU A C 1
ATOM 627 O O . GLU A 1 80 ? 13.580 -2.448 -13.252 1.00 96.62 80 GLU A O 1
ATOM 632 N N . VAL A 1 81 ? 11.574 -1.965 -12.382 1.00 96.25 81 VAL A N 1
ATOM 633 C CA . VAL A 1 81 ? 11.768 -0.509 -12.473 1.00 96.25 81 VAL A CA 1
ATOM 634 C C . VAL A 1 81 ? 12.967 -0.057 -11.639 1.00 96.25 81 VAL A C 1
ATOM 636 O O . VAL A 1 81 ? 13.748 0.766 -12.116 1.00 96.25 81 VAL A O 1
ATOM 639 N N . TRP A 1 82 ? 13.135 -0.599 -10.433 1.00 94.50 82 TRP A N 1
ATOM 640 C CA . TRP A 1 82 ? 14.280 -0.291 -9.573 1.00 94.50 82 TRP A CA 1
ATOM 641 C C . TRP A 1 82 ? 15.604 -0.830 -10.111 1.00 94.50 82 TRP A C 1
ATOM 643 O O . TRP A 1 82 ? 16.623 -0.161 -9.971 1.00 94.50 82 TRP A O 1
ATOM 653 N N . ASP A 1 83 ? 15.594 -2.010 -10.725 1.00 95.25 83 ASP A N 1
ATOM 654 C CA . ASP A 1 83 ? 16.811 -2.652 -11.226 1.00 95.25 83 ASP A CA 1
ATOM 655 C C . ASP A 1 83 ? 17.296 -2.023 -12.553 1.00 95.25 83 ASP A C 1
ATOM 657 O O . ASP A 1 83 ? 18.489 -2.040 -12.848 1.00 95.25 83 ASP A O 1
ATOM 661 N N . THR A 1 84 ? 16.390 -1.445 -13.354 1.00 95.44 84 THR A N 1
ATOM 662 C CA . THR A 1 84 ? 16.691 -0.929 -14.709 1.00 95.44 84 THR A CA 1
ATOM 663 C C . THR A 1 84 ? 16.823 0.590 -14.808 1.00 95.44 84 THR A C 1
ATOM 665 O O . THR A 1 84 ? 17.186 1.103 -15.866 1.00 95.44 84 THR A O 1
ATOM 668 N N . ASN A 1 85 ? 16.505 1.338 -13.750 1.00 94.00 85 ASN A N 1
ATOM 669 C CA . ASN A 1 85 ? 16.538 2.801 -13.762 1.00 94.00 85 ASN A CA 1
ATOM 670 C C . ASN A 1 85 ? 17.330 3.308 -12.556 1.00 94.00 85 ASN A C 1
ATOM 672 O O . ASN A 1 85 ? 17.203 2.784 -11.456 1.00 94.00 85 ASN A O 1
ATOM 676 N N . SER A 1 86 ? 18.118 4.360 -12.755 1.00 91.12 86 SER A N 1
ATOM 677 C CA . SER A 1 86 ? 18.860 5.041 -11.685 1.00 91.12 86 SER A CA 1
ATOM 678 C C . SER A 1 86 ? 18.287 6.421 -11.355 1.00 91.12 86 SER A C 1
ATOM 680 O O . SER A 1 86 ? 18.528 6.949 -10.271 1.00 91.12 86 SER A O 1
ATOM 682 N N . GLU A 1 87 ? 17.504 7.006 -12.265 1.00 95.56 87 GLU A N 1
ATOM 683 C CA . GLU A 1 87 ? 16.917 8.327 -12.073 1.00 95.56 87 GLU A CA 1
ATOM 684 C C . GLU A 1 87 ? 15.621 8.253 -11.251 1.00 95.56 87 GLU A C 1
ATOM 686 O O . GLU A 1 87 ? 14.639 7.615 -11.640 1.00 95.56 87 GLU A O 1
ATOM 691 N N . ILE A 1 88 ? 15.608 8.948 -10.111 1.00 91.81 88 ILE A N 1
ATOM 692 C CA . ILE A 1 88 ? 14.500 8.918 -9.145 1.00 91.81 88 ILE A CA 1
ATOM 693 C C . ILE A 1 88 ? 13.191 9.441 -9.753 1.00 91.81 88 ILE A C 1
ATOM 695 O O . ILE A 1 88 ? 12.138 8.864 -9.483 1.00 91.81 88 ILE A O 1
ATOM 699 N N . SER A 1 89 ? 13.232 10.488 -10.585 1.00 93.44 89 SER A N 1
ATOM 700 C CA . SER A 1 89 ? 12.053 11.030 -11.283 1.00 93.44 89 SER A CA 1
ATOM 701 C C . SER A 1 89 ? 11.395 9.986 -12.181 1.00 93.44 89 SER A C 1
ATOM 703 O O . SER A 1 89 ? 10.183 9.776 -12.098 1.00 93.44 89 SER A O 1
ATOM 705 N N . VAL A 1 90 ? 12.195 9.277 -12.982 1.00 94.25 90 VAL A N 1
ATOM 706 C CA . VAL A 1 90 ? 11.713 8.200 -13.859 1.00 94.25 90 VAL A CA 1
ATOM 707 C C . VAL A 1 90 ? 11.148 7.038 -13.046 1.00 94.25 90 VAL A C 1
ATOM 709 O O . VAL A 1 90 ? 10.066 6.540 -13.365 1.00 94.25 90 VAL A O 1
ATOM 712 N N . ILE A 1 91 ? 11.839 6.620 -11.979 1.00 94.69 91 ILE A N 1
ATOM 713 C CA . ILE A 1 91 ? 11.355 5.559 -11.081 1.00 94.69 91 ILE A CA 1
ATOM 714 C C . ILE A 1 91 ? 10.000 5.951 -10.487 1.00 94.69 91 ILE A C 1
ATOM 716 O O . ILE A 1 91 ? 9.056 5.165 -10.540 1.00 94.69 91 ILE A O 1
ATOM 720 N N . TRP A 1 92 ? 9.881 7.168 -9.954 1.00 93.44 92 TRP A N 1
ATOM 721 C CA . TRP A 1 92 ? 8.653 7.661 -9.335 1.00 93.44 92 TRP A CA 1
ATOM 722 C C . TRP A 1 92 ? 7.476 7.672 -10.317 1.00 93.44 92 TRP A C 1
ATOM 724 O O . TRP A 1 92 ? 6.394 7.184 -9.985 1.00 93.44 92 TRP A O 1
ATOM 734 N N . GLU A 1 93 ? 7.684 8.160 -11.542 1.00 94.38 93 GLU A N 1
ATOM 735 C CA . GLU A 1 93 ? 6.633 8.189 -12.562 1.00 94.38 93 GLU A CA 1
ATOM 736 C C . GLU A 1 93 ? 6.184 6.773 -12.957 1.00 94.38 93 GLU A C 1
ATOM 738 O O . GLU A 1 93 ? 4.983 6.482 -12.996 1.00 94.38 93 GLU A O 1
ATOM 743 N N . LYS A 1 94 ? 7.141 5.868 -13.201 1.00 95.62 94 LYS A N 1
ATOM 744 C CA . LYS A 1 94 ? 6.853 4.470 -13.548 1.00 95.62 94 LYS A CA 1
ATOM 745 C C . LYS A 1 94 ? 6.124 3.751 -12.415 1.00 95.62 94 LYS A C 1
ATOM 747 O O . LYS A 1 94 ? 5.104 3.113 -12.667 1.00 95.62 94 LYS A O 1
ATOM 752 N N . LEU A 1 95 ? 6.581 3.899 -11.170 1.00 95.00 95 LEU A N 1
ATOM 753 C CA . LEU A 1 95 ? 5.920 3.305 -10.005 1.00 95.00 95 LEU A CA 1
ATOM 754 C C . LEU A 1 95 ? 4.492 3.826 -9.836 1.00 95.00 95 LEU A C 1
ATOM 756 O O . LEU A 1 95 ? 3.591 3.037 -9.569 1.00 95.00 95 LEU A O 1
ATOM 760 N N . ASN A 1 96 ? 4.245 5.120 -10.045 1.00 93.00 96 ASN A N 1
ATOM 761 C CA . ASN A 1 96 ? 2.889 5.666 -9.963 1.00 93.00 96 ASN A CA 1
ATOM 762 C C . ASN A 1 96 ? 1.949 5.058 -11.003 1.00 93.00 96 ASN A C 1
ATOM 764 O O . ASN A 1 96 ? 0.809 4.736 -10.668 1.00 93.00 96 ASN A O 1
ATOM 768 N N . LYS A 1 97 ? 2.430 4.852 -12.234 1.00 94.31 97 LYS A N 1
ATOM 769 C CA . LYS A 1 97 ? 1.669 4.170 -13.292 1.00 94.31 97 LYS A CA 1
ATOM 770 C C . LYS A 1 97 ? 1.383 2.711 -12.921 1.00 94.31 97 LYS A C 1
ATOM 772 O O . LYS A 1 97 ? 0.253 2.255 -13.079 1.00 94.31 97 LYS A O 1
ATOM 777 N N . ILE A 1 98 ? 2.377 2.002 -12.383 1.00 95.19 98 ILE A N 1
ATOM 778 C CA . ILE A 1 98 ? 2.246 0.609 -11.925 1.00 95.19 98 ILE A CA 1
ATOM 779 C C . ILE A 1 98 ? 1.231 0.506 -10.780 1.00 95.19 98 ILE A C 1
ATOM 781 O O . ILE A 1 98 ? 0.339 -0.331 -10.848 1.00 95.19 98 ILE A O 1
ATOM 785 N N . ILE A 1 99 ? 1.308 1.378 -9.770 1.00 94.44 99 ILE A N 1
ATOM 786 C CA . ILE A 1 99 ? 0.360 1.410 -8.645 1.00 94.44 99 ILE A CA 1
ATOM 787 C C . ILE A 1 99 ? -1.057 1.722 -9.132 1.00 94.44 99 ILE A C 1
ATOM 789 O O . ILE A 1 99 ? -1.999 1.056 -8.717 1.00 94.44 99 ILE A O 1
ATOM 793 N N . ALA A 1 100 ? -1.225 2.714 -10.010 1.00 92.75 100 ALA A N 1
ATOM 794 C CA . ALA A 1 100 ? -2.541 3.052 -10.545 1.00 92.75 100 ALA A CA 1
ATOM 795 C C . ALA A 1 100 ? -3.162 1.854 -11.278 1.00 92.75 100 ALA A C 1
ATOM 797 O O . ALA A 1 100 ? -4.312 1.507 -11.021 1.00 92.75 100 ALA A O 1
ATOM 798 N N . LYS A 1 101 ? -2.373 1.173 -12.120 1.00 93.94 101 LYS A N 1
ATOM 799 C CA . LYS A 1 101 ? -2.807 -0.036 -12.828 1.00 93.94 101 LYS A CA 1
ATOM 800 C C . LYS A 1 101 ? -3.123 -1.185 -11.866 1.00 93.94 101 LYS A C 1
ATOM 802 O O . LYS A 1 101 ? -4.128 -1.861 -12.044 1.00 93.94 101 LYS A O 1
ATOM 807 N N . TRP A 1 102 ? -2.307 -1.369 -10.829 1.00 94.25 102 TRP A N 1
ATOM 808 C CA . TRP A 1 102 ? -2.541 -2.362 -9.783 1.00 94.25 102 TRP A CA 1
ATOM 809 C C . TRP A 1 102 ? -3.877 -2.145 -9.083 1.00 94.25 102 TRP A C 1
ATOM 811 O O . TRP A 1 102 ? -4.697 -3.055 -9.048 1.00 94.25 102 TRP A O 1
ATOM 821 N N . LEU A 1 103 ? -4.129 -0.935 -8.578 1.00 93.00 103 LEU A N 1
ATOM 822 C CA . LEU A 1 103 ? -5.381 -0.619 -7.892 1.00 93.00 103 LEU A CA 1
ATOM 823 C C . LEU A 1 103 ? -6.583 -0.730 -8.839 1.00 93.00 103 LEU A C 1
ATOM 825 O O . LEU A 1 103 ? -7.635 -1.217 -8.434 1.00 93.00 103 LEU A O 1
ATOM 829 N N . GLN A 1 104 ? -6.431 -0.328 -10.102 1.00 91.56 104 GLN A N 1
ATOM 830 C CA . GLN A 1 104 ? -7.465 -0.540 -11.111 1.00 91.56 104 GLN A CA 1
ATOM 831 C C . GLN A 1 104 ? -7.756 -2.024 -11.331 1.00 91.56 104 GLN A C 1
ATOM 833 O O . GLN A 1 104 ? -8.921 -2.371 -11.373 1.00 91.56 104 GLN A O 1
ATOM 838 N N . GLU A 1 105 ? -6.749 -2.893 -11.438 1.00 93.06 105 GLU A N 1
ATOM 839 C CA . GLU A 1 105 ? -6.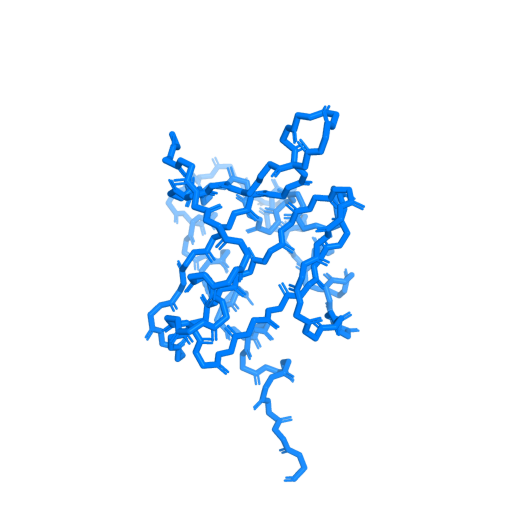950 -4.335 -11.654 1.00 93.06 105 GLU A CA 1
ATOM 840 C C . GLU A 1 105 ? -7.510 -5.038 -10.403 1.00 93.06 105 GLU A C 1
ATOM 842 O O . GLU A 1 105 ? -8.338 -5.935 -10.519 1.00 93.06 105 GLU A O 1
ATOM 847 N N . GLU A 1 106 ? -7.126 -4.611 -9.195 1.00 91.75 106 GLU A N 1
ATOM 848 C CA . GLU A 1 106 ? -7.665 -5.160 -7.938 1.00 91.75 106 GLU A CA 1
ATOM 849 C C . GLU A 1 106 ? -9.162 -4.904 -7.768 1.00 91.75 106 GLU A C 1
ATOM 851 O O . GLU A 1 106 ? -9.872 -5.757 -7.226 1.00 91.75 106 GLU A O 1
ATOM 856 N N . PHE A 1 107 ? -9.623 -3.739 -8.224 1.00 87.50 107 PHE A N 1
ATOM 857 C CA . PHE A 1 107 ? -11.010 -3.293 -8.108 1.00 87.50 107 PHE A CA 1
ATOM 858 C C . PHE A 1 107 ? -11.719 -3.158 -9.459 1.00 87.50 107 PHE A C 1
ATOM 860 O O . PHE A 1 107 ? -12.766 -2.513 -9.536 1.00 87.50 107 PHE A O 1
ATOM 867 N N . ALA A 1 108 ? -11.142 -3.724 -10.518 1.00 84.25 108 ALA A N 1
ATOM 868 C CA . ALA A 1 108 ? -11.853 -4.010 -11.748 1.00 84.25 108 ALA A CA 1
ATOM 869 C C . ALA A 1 108 ? -12.750 -5.198 -11.410 1.00 84.25 108 ALA A C 1
ATOM 871 O O . ALA A 1 108 ? -12.292 -6.338 -11.328 1.00 84.25 108 ALA A O 1
ATOM 872 N N . GLU A 1 109 ? -13.991 -4.895 -11.053 1.00 64.94 109 GLU A N 1
ATOM 873 C CA . GLU A 1 109 ? -15.026 -5.904 -10.884 1.00 64.94 109 GLU A CA 1
ATOM 874 C C . GLU A 1 109 ? -15.385 -6.529 -12.242 1.00 64.94 109 GLU A C 1
ATOM 876 O O . GLU A 1 109 ? -15.203 -5.910 -13.295 1.00 64.94 109 GLU A O 1
ATOM 881 N N . GLU A 1 110 ? -15.836 -7.782 -12.157 1.00 48.66 110 GLU A N 1
ATOM 882 C CA . GLU A 1 110 ? -16.673 -8.494 -13.132 1.00 48.66 110 GLU A CA 1
ATOM 883 C C . GLU A 1 110 ? -17.809 -7.630 -13.703 1.00 48.66 110 GLU A C 1
ATOM 885 O O . GLU A 1 110 ? -18.358 -6.786 -12.955 1.00 48.66 110 GLU A O 1
#

Radius of gyration: 13.8 Å; chains: 1; bounding box: 36×22×36 Å

Sequence (110 aa):
MIKISAKQVKETFPRILAVPYCAAQNLLRFRFAPYYTAGKNGKTSGIYVFDLPLTAVSTGYEPMGQKSRFVDKYEAAAKEVWDTNSEISVIWEKLNKIIAKWLQEEFAEE

Foldseek 3Di:
DAEDEPVVVVVPAPAEEFDEAPLQCLLCVVFDQPYFYADPVGTAWGWGFDVVPTYTYTYGHDGDGHYQPCSNVLSVVSVVLVVPDDDPVSSVVSSVVSVVVSVCVRPVDD

Secondary structure (DSSP, 8-state):
-EE--HHHHHHH-SEEEEEETTTTTTTTTT----EEEEETTEEEEEEEEEETTEEEEEEESS--SEEPSSHHHHHHHHHHHHHH---HHHHHHHHHHHHHHHHHHHT---